Protein AF-A0A968URM5-F1 (afdb_monomer_lite)

Structure (mmCIF, N/CA/C/O backbone):
data_AF-A0A968URM5-F1
#
_entry.id   AF-A0A968URM5-F1
#
loop_
_atom_site.group_PDB
_atom_site.id
_atom_site.type_symbol
_atom_site.label_atom_id
_atom_site.label_alt_id
_atom_site.label_comp_id
_atom_site.label_asym_id
_atom_site.label_entity_id
_atom_site.label_seq_id
_atom_site.pdbx_PDB_ins_code
_atom_site.Cartn_x
_atom_site.Cartn_y
_atom_site.Cartn_z
_atom_site.occupancy
_atom_site.B_iso_or_equiv
_atom_site.auth_seq_id
_atom_site.auth_comp_id
_atom_site.auth_asym_id
_atom_site.auth_ato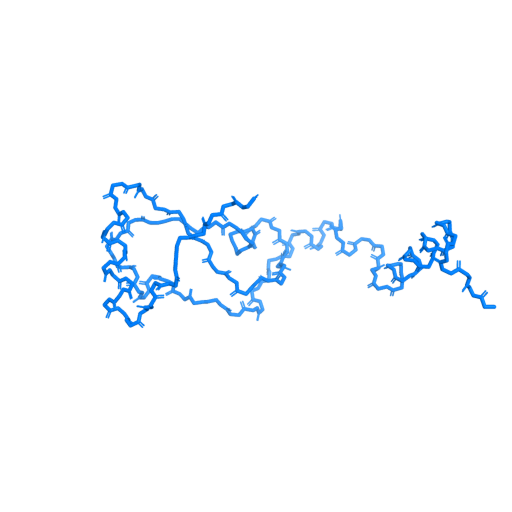m_id
_atom_site.pdbx_PDB_model_num
ATOM 1 N N . MET A 1 1 ? 7.973 1.494 -45.411 1.00 70.44 1 MET A N 1
ATOM 2 C CA . MET A 1 1 ? 7.056 1.596 -44.250 1.00 70.44 1 MET A CA 1
ATOM 3 C C . MET A 1 1 ? 7.052 0.265 -43.512 1.00 70.44 1 MET A C 1
ATOM 5 O O . MET A 1 1 ? 7.054 -0.761 -44.178 1.00 70.44 1 MET A O 1
ATOM 9 N N . LEU A 1 2 ? 7.079 0.268 -42.175 1.00 75.56 2 LEU A N 1
ATOM 10 C CA . LEU A 1 2 ? 6.896 -0.951 -41.372 1.00 75.56 2 LEU A CA 1
ATOM 11 C C . LEU A 1 2 ? 5.457 -1.469 -41.543 1.00 75.56 2 LEU A C 1
ATOM 13 O O . LEU A 1 2 ? 4.508 -0.708 -41.370 1.00 75.56 2 LEU A O 1
ATOM 17 N N . ASN A 1 3 ? 5.291 -2.749 -41.875 1.00 85.88 3 ASN A N 1
ATOM 18 C CA . ASN A 1 3 ? 4.003 -3.432 -41.953 1.00 85.88 3 ASN A CA 1
ATOM 19 C C . ASN A 1 3 ? 3.661 -4.056 -40.592 1.00 85.88 3 ASN A C 1
ATOM 21 O O . ASN A 1 3 ? 4.051 -5.177 -40.266 1.00 85.88 3 ASN A O 1
ATOM 25 N N . LEU A 1 4 ? 2.869 -3.335 -39.801 1.00 85.44 4 LEU A N 1
ATOM 26 C CA . LEU A 1 4 ? 2.485 -3.755 -38.452 1.00 85.44 4 LEU A CA 1
ATOM 27 C C . LEU A 1 4 ? 1.542 -4.974 -38.409 1.00 85.44 4 LEU A C 1
ATOM 29 O O . LEU A 1 4 ? 1.213 -5.433 -37.320 1.00 85.44 4 LEU A O 1
ATOM 33 N N . LYS A 1 5 ? 1.112 -5.538 -39.548 1.00 90.81 5 LYS A N 1
ATOM 34 C CA . LYS A 1 5 ? 0.368 -6.812 -39.561 1.00 90.81 5 LYS A CA 1
ATOM 35 C C . LYS A 1 5 ? 1.277 -8.017 -39.297 1.00 90.81 5 LYS A C 1
ATOM 37 O O . LYS A 1 5 ? 0.809 -9.027 -38.776 1.00 90.81 5 LYS A O 1
ATOM 42 N N . LEU A 1 6 ? 2.571 -7.898 -39.595 1.00 92.19 6 LEU A N 1
ATOM 43 C CA . LEU A 1 6 ? 3.556 -8.958 -39.392 1.00 92.19 6 LEU A CA 1
ATOM 44 C C . LEU A 1 6 ? 4.036 -8.988 -37.920 1.00 92.19 6 LEU A C 1
ATOM 46 O O . LEU A 1 6 ? 4.504 -7.962 -37.408 1.00 92.19 6 LEU A O 1
ATOM 50 N N . PRO A 1 7 ? 3.902 -10.116 -37.190 1.00 92.69 7 PRO A N 1
ATOM 51 C CA . PRO A 1 7 ? 4.306 -10.228 -35.782 1.00 92.69 7 PRO A CA 1
ATOM 52 C C . PRO A 1 7 ? 5.769 -9.849 -35.506 1.00 92.69 7 PRO A C 1
ATOM 54 O O . PRO A 1 7 ? 6.058 -9.153 -34.532 1.00 92.69 7 PRO A O 1
ATOM 57 N N . GLU A 1 8 ? 6.693 -10.248 -36.373 1.00 93.56 8 GLU A N 1
ATOM 58 C CA . GLU A 1 8 ? 8.128 -9.999 -36.249 1.00 93.56 8 GLU A CA 1
ATOM 59 C C . GLU A 1 8 ? 8.478 -8.511 -36.377 1.00 93.56 8 GLU A C 1
ATOM 61 O O . GLU A 1 8 ? 9.332 -8.006 -35.643 1.00 93.56 8 GLU A O 1
ATOM 66 N N . GLN A 1 9 ? 7.761 -7.783 -37.237 1.00 93.88 9 GLN A N 1
ATOM 67 C CA . GLN A 1 9 ? 7.948 -6.344 -37.418 1.00 93.88 9 GLN A CA 1
ATOM 68 C C . GLN A 1 9 ? 7.413 -5.554 -36.219 1.00 93.88 9 GLN A C 1
ATOM 70 O O . GLN A 1 9 ? 8.078 -4.627 -35.752 1.00 93.88 9 GLN A O 1
ATOM 75 N N . ARG A 1 10 ? 6.270 -5.970 -35.651 1.00 94.19 10 ARG A N 1
ATOM 76 C CA . ARG A 1 10 ? 5.751 -5.421 -34.385 1.00 94.19 10 ARG A CA 1
ATOM 77 C C . ARG A 1 10 ? 6.710 -5.668 -33.227 1.00 94.19 10 ARG A C 1
ATOM 79 O O . ARG A 1 10 ? 7.054 -4.732 -32.512 1.00 94.19 10 ARG A O 1
ATOM 86 N N . ARG A 1 11 ? 7.184 -6.909 -33.067 1.00 93.25 11 ARG A N 1
ATOM 87 C CA . ARG A 1 11 ? 8.138 -7.275 -32.011 1.00 93.25 11 ARG A CA 1
ATOM 88 C C . ARG A 1 11 ? 9.407 -6.430 -32.098 1.00 93.25 11 ARG A C 1
ATOM 90 O O . ARG A 1 11 ? 9.835 -5.889 -31.083 1.00 93.25 11 ARG A O 1
ATOM 97 N N . LYS A 1 12 ? 9.996 -6.301 -33.293 1.00 94.44 12 LYS A N 1
ATOM 98 C CA . LYS A 1 12 ? 11.202 -5.488 -33.501 1.00 94.44 12 LYS A CA 1
ATOM 99 C C . LYS A 1 12 ? 10.968 -4.028 -33.106 1.00 94.44 12 LYS A C 1
ATOM 101 O O . LYS A 1 12 ? 11.755 -3.488 -32.337 1.00 94.44 12 LYS A O 1
ATOM 106 N N . LEU A 1 13 ? 9.865 -3.429 -33.557 1.00 94.38 13 LEU A N 1
ATOM 107 C CA . LEU A 1 13 ? 9.510 -2.051 -33.214 1.00 94.38 13 LEU A CA 1
ATOM 108 C C . LEU A 1 13 ? 9.334 -1.857 -31.699 1.00 94.38 13 LEU A C 1
ATOM 110 O O . LEU A 1 13 ? 9.877 -0.907 -31.141 1.00 94.38 13 LEU A O 1
ATOM 114 N N . TYR A 1 14 ? 8.615 -2.751 -31.016 1.00 93.06 14 TYR A N 1
ATOM 115 C CA . TYR A 1 14 ? 8.412 -2.645 -29.568 1.00 93.06 14 TYR A CA 1
ATOM 116 C C . TYR A 1 14 ? 9.711 -2.800 -28.779 1.00 93.06 14 TYR A C 1
ATOM 118 O O . TYR A 1 14 ? 9.934 -2.050 -27.831 1.00 93.06 14 TYR A O 1
ATOM 126 N N . ILE A 1 15 ? 10.592 -3.714 -29.193 1.00 89.75 15 ILE A N 1
ATOM 127 C CA . ILE A 1 15 ? 11.919 -3.857 -28.584 1.00 89.75 15 ILE A CA 1
ATOM 128 C C . ILE A 1 15 ? 12.748 -2.592 -28.808 1.00 89.75 15 ILE A C 1
ATOM 130 O O . ILE A 1 15 ? 13.352 -2.097 -27.863 1.00 89.75 15 ILE A O 1
ATOM 134 N N . GLU A 1 16 ? 12.751 -2.022 -30.014 1.00 92.44 16 GLU A N 1
ATOM 135 C CA . GLU A 1 16 ? 13.462 -0.767 -30.282 1.00 92.44 16 GLU A CA 1
ATOM 136 C C . GLU A 1 16 ? 12.924 0.397 -29.439 1.00 92.44 16 GLU A C 1
ATOM 138 O O . GLU A 1 16 ? 13.709 1.174 -28.896 1.00 92.44 16 GLU A O 1
ATOM 143 N N . ILE A 1 17 ? 11.602 0.506 -29.272 1.00 90.81 17 ILE A N 1
ATOM 144 C CA . ILE A 1 17 ? 10.984 1.505 -28.387 1.00 90.81 17 ILE A CA 1
ATOM 145 C C . ILE A 1 17 ? 11.435 1.289 -26.938 1.00 90.81 17 ILE A C 1
ATOM 147 O O . ILE A 1 17 ? 11.820 2.251 -26.273 1.00 90.81 17 ILE A O 1
ATOM 151 N N . ALA A 1 18 ? 11.414 0.045 -26.455 1.00 85.75 18 ALA A N 1
ATOM 152 C CA . ALA A 1 18 ? 11.831 -0.289 -25.099 1.00 85.75 18 ALA A CA 1
ATOM 153 C C . ALA A 1 18 ? 13.315 0.030 -24.870 1.00 85.75 18 ALA A C 1
ATOM 155 O O . ALA A 1 18 ? 13.645 0.697 -23.898 1.00 85.75 18 ALA A O 1
ATOM 156 N N . LEU A 1 19 ? 14.202 -0.354 -25.793 1.00 85.00 19 LEU A N 1
ATOM 157 C CA . LEU A 1 19 ? 15.644 -0.096 -25.698 1.00 85.00 19 LEU A CA 1
ATOM 158 C C . LEU A 1 19 ? 15.995 1.398 -25.761 1.00 85.00 19 LEU A C 1
ATOM 160 O O . LEU A 1 19 ? 16.957 1.824 -25.131 1.00 85.00 19 LEU A O 1
ATOM 164 N N . ARG A 1 20 ? 15.217 2.215 -26.485 1.00 85.75 20 ARG A N 1
ATOM 165 C CA . ARG A 1 20 ? 15.392 3.680 -26.487 1.00 85.75 20 ARG A CA 1
ATOM 166 C C . ARG A 1 20 ? 14.967 4.327 -25.169 1.00 85.75 20 ARG A C 1
ATOM 168 O O . ARG A 1 20 ? 15.485 5.384 -24.822 1.00 85.75 20 ARG A O 1
ATOM 175 N N . ARG A 1 21 ? 14.001 3.730 -24.465 1.00 82.12 21 ARG A N 1
ATOM 176 C CA . ARG A 1 21 ? 13.425 4.274 -23.225 1.00 82.12 21 ARG A CA 1
ATOM 177 C C . ARG A 1 21 ? 14.108 3.745 -21.964 1.00 82.12 21 ARG A C 1
ATOM 179 O O . ARG A 1 21 ? 14.228 4.479 -20.990 1.00 82.12 21 ARG A O 1
ATOM 186 N N . CYS A 1 22 ? 14.571 2.501 -21.983 1.00 79.38 22 CYS A N 1
ATOM 187 C CA . CYS A 1 22 ? 15.197 1.830 -20.851 1.00 79.38 22 CYS A CA 1
ATOM 188 C C . CYS A 1 22 ? 16.704 1.723 -21.086 1.00 79.38 22 CYS A C 1
ATOM 190 O O . CYS A 1 22 ? 17.143 1.027 -22.002 1.00 79.38 22 CYS A O 1
ATOM 192 N N . ARG A 1 23 ? 17.517 2.365 -20.239 1.00 73.69 23 ARG A N 1
ATOM 193 C CA . ARG A 1 23 ? 18.967 2.134 -20.264 1.00 73.69 23 ARG A CA 1
ATOM 194 C C . ARG A 1 23 ? 19.260 0.730 -19.706 1.00 73.69 23 ARG A C 1
ATOM 196 O O . ARG A 1 23 ? 18.529 0.251 -18.832 1.00 73.69 23 ARG A O 1
ATOM 203 N N . PRO A 1 24 ? 20.321 0.046 -20.166 1.00 71.12 24 PRO A N 1
ATOM 204 C CA . PRO A 1 24 ? 20.777 -1.180 -19.520 1.00 71.12 24 PRO A CA 1
ATOM 205 C C . PRO A 1 24 ? 20.945 -0.966 -18.008 1.00 71.12 24 PRO A C 1
ATOM 207 O O . PRO A 1 24 ? 21.529 0.025 -17.578 1.00 71.12 24 PRO A O 1
ATOM 210 N N . GLY A 1 25 ? 20.384 -1.866 -17.198 1.00 70.50 25 GLY A N 1
ATOM 211 C CA . GLY A 1 25 ? 20.438 -1.769 -15.736 1.00 70.50 25 GLY A CA 1
ATOM 212 C C . GLY A 1 25 ? 19.374 -0.879 -15.081 1.00 70.50 25 GLY A C 1
ATOM 213 O O . GLY A 1 25 ? 19.259 -0.925 -13.859 1.00 70.50 25 GLY A O 1
ATOM 214 N N . SER A 1 26 ? 18.535 -0.151 -15.834 1.00 68.94 26 SER A N 1
ATOM 215 C CA . SER A 1 26 ? 17.472 0.714 -15.276 1.00 68.94 26 SER A CA 1
ATOM 216 C C . SER A 1 26 ? 16.432 -0.003 -14.404 1.00 68.94 26 SER A C 1
ATOM 218 O O . SER A 1 26 ? 15.663 0.670 -13.731 1.00 68.94 26 SER A O 1
ATOM 220 N N . GLY A 1 27 ? 16.391 -1.338 -14.415 1.00 69.56 27 GLY A N 1
ATOM 221 C CA . GLY A 1 27 ? 15.527 -2.140 -13.539 1.00 69.56 27 GLY A CA 1
ATOM 222 C C . GLY A 1 27 ? 16.254 -3.230 -12.749 1.00 69.56 27 GLY A C 1
ATOM 223 O O . GLY A 1 27 ? 15.616 -3.952 -11.992 1.00 69.56 27 GLY A O 1
ATOM 224 N N . SER A 1 28 ? 17.567 -3.382 -12.935 1.00 73.31 28 SER A N 1
ATOM 225 C CA . SER A 1 28 ? 18.332 -4.521 -12.407 1.00 73.31 28 SER A CA 1
ATOM 226 C C . SER A 1 28 ? 19.673 -4.143 -11.785 1.00 73.31 28 SER A C 1
ATOM 228 O O . SER A 1 28 ? 20.324 -5.006 -11.194 1.00 73.31 28 SER A O 1
ATOM 230 N N . SER A 1 29 ? 20.108 -2.881 -11.881 1.00 82.81 29 SER A N 1
ATOM 231 C CA . SER A 1 29 ? 21.324 -2.459 -11.193 1.00 82.81 29 SER A CA 1
ATOM 232 C C . SER A 1 29 ? 21.103 -2.487 -9.681 1.00 82.81 29 SER A C 1
ATOM 234 O O . SER A 1 29 ? 20.045 -2.109 -9.177 1.00 82.81 29 SER A O 1
ATOM 236 N N . GLN A 1 30 ? 22.113 -2.938 -8.938 1.00 80.94 30 GLN A N 1
ATOM 237 C CA . GLN A 1 30 ? 22.050 -2.977 -7.475 1.00 80.94 30 GLN A CA 1
ATOM 238 C C . GLN A 1 30 ? 21.871 -1.577 -6.880 1.00 80.94 30 GLN A C 1
ATOM 240 O O . GLN A 1 30 ? 21.145 -1.418 -5.906 1.00 80.94 30 GLN A O 1
ATOM 245 N N . GLU A 1 31 ? 22.494 -0.564 -7.485 1.00 83.38 31 GLU A N 1
ATOM 246 C CA . GLU A 1 31 ? 22.317 0.838 -7.103 1.00 83.38 31 GLU A CA 1
ATOM 247 C C . GLU A 1 31 ? 20.856 1.275 -7.247 1.00 83.38 31 GLU A C 1
ATOM 249 O O . GLU A 1 31 ? 20.284 1.827 -6.307 1.00 83.38 31 GLU A O 1
ATOM 254 N N . PHE A 1 32 ? 20.228 0.956 -8.385 1.00 78.00 32 PHE A N 1
ATOM 255 C CA . PHE A 1 32 ? 18.812 1.217 -8.594 1.00 78.00 32 PHE A CA 1
ATOM 256 C C . PHE A 1 32 ? 17.985 0.466 -7.555 1.00 78.00 32 PHE A C 1
ATOM 258 O O . PHE A 1 32 ? 17.279 1.113 -6.799 1.00 78.00 32 PHE A O 1
ATOM 265 N N . LEU A 1 33 ? 18.131 -0.858 -7.429 1.00 76.56 33 LEU A N 1
ATOM 266 C CA . LEU A 1 33 ? 17.338 -1.691 -6.513 1.00 76.56 33 LEU A CA 1
ATOM 267 C C . LEU A 1 33 ? 17.467 -1.297 -5.033 1.00 76.56 33 LEU A C 1
ATOM 269 O O . LEU A 1 33 ? 16.536 -1.508 -4.253 1.00 76.56 33 LEU A O 1
ATOM 273 N N . LYS A 1 34 ? 18.604 -0.722 -4.633 1.00 80.44 34 LYS A N 1
ATOM 274 C CA . LYS A 1 34 ? 18.844 -0.222 -3.271 1.00 80.44 34 LYS A CA 1
ATOM 275 C C . LYS A 1 34 ? 18.324 1.195 -3.050 1.00 80.44 34 LYS A C 1
ATOM 277 O O . LYS A 1 34 ? 18.189 1.608 -1.900 1.00 80.44 34 LYS A O 1
ATOM 282 N N . LYS A 1 35 ? 17.986 1.934 -4.107 1.00 82.62 35 LYS A N 1
ATOM 283 C CA . LYS A 1 35 ? 17.395 3.264 -3.985 1.00 82.62 35 LYS A CA 1
ATOM 284 C C . LYS A 1 35 ? 16.018 3.150 -3.330 1.00 82.62 35 LYS A C 1
ATOM 286 O O . LYS A 1 35 ? 15.155 2.402 -3.786 1.00 82.62 35 LYS A O 1
ATOM 291 N N . ARG A 1 36 ? 15.817 3.887 -2.241 1.00 80.88 36 ARG A N 1
ATOM 292 C CA . ARG A 1 36 ? 14.511 4.082 -1.605 1.00 80.88 36 ARG A CA 1
ATOM 293 C C . ARG A 1 36 ? 14.079 5.502 -1.922 1.00 80.88 36 ARG A C 1
ATOM 295 O O . ARG A 1 36 ? 14.703 6.446 -1.448 1.00 80.88 36 ARG A O 1
ATOM 302 N N . THR A 1 37 ? 13.089 5.655 -2.795 1.00 82.25 37 THR A N 1
ATOM 303 C CA . THR A 1 37 ? 12.513 6.965 -3.118 1.00 82.25 37 THR A CA 1
ATOM 304 C C . THR A 1 37 ? 11.080 7.043 -2.629 1.00 82.25 37 THR A C 1
ATOM 306 O O . THR A 1 37 ? 10.382 6.032 -2.555 1.00 82.25 37 THR A O 1
ATOM 309 N N . TRP A 1 38 ? 10.680 8.260 -2.275 1.00 83.69 38 TRP A N 1
ATOM 310 C CA . TRP A 1 38 ? 9.322 8.600 -1.872 1.00 83.69 38 TRP A CA 1
ATOM 311 C C . TRP A 1 38 ? 8.930 9.922 -2.528 1.00 83.69 38 TRP A C 1
ATOM 313 O O . TRP A 1 38 ? 8.673 10.927 -1.872 1.00 83.69 38 TRP A O 1
ATOM 323 N N . ASN A 1 39 ? 9.008 9.942 -3.854 1.00 86.12 39 ASN A N 1
ATOM 324 C CA . ASN A 1 39 ? 8.822 11.154 -4.640 1.00 86.12 39 ASN A CA 1
ATOM 325 C C . ASN A 1 39 ? 7.337 11.466 -4.836 1.00 86.12 39 ASN A C 1
ATOM 327 O O . ASN A 1 39 ? 6.967 12.636 -4.914 1.00 86.12 39 ASN A O 1
ATOM 331 N N . HIS A 1 40 ? 6.490 10.436 -4.904 1.00 86.00 40 HIS A N 1
ATOM 332 C CA . HIS A 1 40 ? 5.048 10.593 -5.003 1.00 86.00 40 HIS A CA 1
ATOM 333 C C . HIS A 1 40 ? 4.422 10.525 -3.606 1.00 86.00 40 HIS A C 1
ATOM 335 O O . HIS A 1 40 ? 4.553 9.489 -2.935 1.00 86.00 40 HIS A O 1
ATOM 341 N N . PRO A 1 41 ? 3.759 11.606 -3.151 1.00 86.38 41 PRO A N 1
ATOM 342 C CA . PRO A 1 41 ? 3.107 11.629 -1.852 1.00 86.38 41 PRO A CA 1
ATOM 343 C C . PRO A 1 41 ? 1.972 10.607 -1.810 1.00 86.38 41 PRO A C 1
ATOM 345 O O . PRO A 1 41 ? 1.320 10.332 -2.813 1.00 86.38 41 PRO A O 1
ATOM 348 N N . VAL A 1 42 ? 1.737 10.059 -0.624 1.00 87.75 42 VAL A N 1
ATOM 349 C CA . VAL A 1 42 ? 0.668 9.096 -0.356 1.00 87.75 42 VAL A CA 1
ATOM 350 C C . VAL A 1 42 ? -0.067 9.570 0.885 1.00 87.75 42 VAL A C 1
ATOM 352 O O . VAL A 1 42 ? 0.559 10.086 1.815 1.00 87.75 42 VAL A O 1
ATOM 355 N N . THR A 1 43 ? -1.385 9.395 0.915 1.00 88.19 43 THR A N 1
ATOM 356 C CA . THR A 1 43 ? -2.205 9.731 2.079 1.00 88.19 43 THR A CA 1
ATOM 357 C C . THR A 1 43 ? -1.706 8.990 3.316 1.00 88.19 43 THR A C 1
ATOM 359 O O . THR A 1 43 ? -1.572 7.765 3.315 1.00 88.19 43 THR A O 1
ATOM 362 N N . ASN A 1 44 ? -1.461 9.725 4.403 1.00 89.75 44 ASN A N 1
ATOM 363 C CA . ASN A 1 44 ? -1.158 9.114 5.690 1.00 89.75 44 ASN A CA 1
ATOM 364 C C . ASN A 1 44 ? -2.443 8.530 6.290 1.00 89.75 44 ASN A C 1
ATOM 366 O O . ASN A 1 44 ? -3.126 9.182 7.070 1.00 89.75 44 ASN A O 1
ATOM 370 N N . ILE A 1 45 ? -2.770 7.288 5.938 1.00 92.19 45 ILE A N 1
ATOM 371 C CA . ILE A 1 45 ? -4.026 6.643 6.342 1.00 92.19 45 ILE A CA 1
ATOM 372 C C . ILE A 1 45 ? -4.181 6.517 7.870 1.00 92.19 45 ILE A C 1
ATOM 374 O O . ILE A 1 45 ? -5.301 6.419 8.356 1.00 92.19 45 ILE A O 1
ATOM 378 N N . LYS A 1 46 ? -3.091 6.623 8.650 1.00 92.69 46 LYS A N 1
ATOM 379 C CA . LYS A 1 46 ? -3.149 6.690 10.123 1.00 92.69 46 LYS A CA 1
ATOM 380 C C . LYS A 1 46 ? -3.825 7.952 10.654 1.00 92.69 46 LYS A C 1
ATOM 382 O O . LYS A 1 46 ? -4.136 8.002 11.835 1.00 92.69 46 LYS A O 1
ATOM 387 N N . THR A 1 47 ? -4.021 8.992 9.843 1.00 93.19 47 THR A N 1
ATOM 388 C CA . THR A 1 47 ? -4.830 10.154 10.250 1.00 93.19 47 THR A CA 1
ATOM 389 C C . THR A 1 47 ? -6.326 9.877 10.112 1.00 93.19 47 THR A C 1
ATOM 391 O O . THR A 1 47 ? -7.125 10.606 10.687 1.00 93.19 47 THR A O 1
ATOM 394 N N . ILE A 1 48 ? -6.698 8.824 9.381 1.00 94.38 48 ILE A N 1
ATOM 395 C CA . ILE A 1 48 ? -8.080 8.425 9.105 1.00 94.38 48 ILE A CA 1
ATOM 396 C C . ILE A 1 48 ? -8.464 7.207 9.956 1.00 94.38 48 ILE A C 1
ATOM 398 O O . ILE A 1 48 ? -9.449 7.255 10.684 1.00 94.38 48 ILE A O 1
ATOM 402 N N . ILE A 1 49 ? -7.659 6.144 9.909 1.00 96.00 49 ILE A N 1
ATOM 403 C CA . ILE A 1 49 ? -7.862 4.903 10.662 1.00 96.00 49 ILE A CA 1
ATOM 404 C C . ILE A 1 49 ? -7.063 4.999 11.964 1.00 96.00 49 ILE A C 1
ATOM 406 O O . ILE A 1 49 ? -5.832 4.928 11.951 1.00 96.00 49 ILE A O 1
ATOM 410 N N . GLN A 1 50 ? -7.761 5.186 13.082 1.00 92.75 50 GLN A N 1
ATOM 411 C CA . GLN A 1 50 ? -7.174 5.391 14.408 1.00 92.75 50 GLN A CA 1
ATOM 412 C C . GLN A 1 50 ? -7.187 4.119 15.260 1.00 92.75 50 GLN A C 1
ATOM 414 O O . GLN A 1 50 ? -6.304 3.929 16.095 1.00 92.75 50 GLN A O 1
ATOM 419 N N . LYS A 1 51 ? -8.208 3.271 15.092 1.00 94.19 51 LYS A N 1
ATOM 420 C CA . LYS A 1 51 ? -8.477 2.131 15.978 1.00 94.19 51 LYS A CA 1
ATOM 421 C C . LYS A 1 51 ? -8.258 0.794 15.291 1.00 94.19 51 LYS A C 1
ATOM 423 O O . LYS A 1 51 ? -7.663 -0.097 15.893 1.00 94.19 51 LYS A O 1
ATOM 428 N N . THR A 1 52 ? -8.737 0.641 14.059 1.00 97.31 52 THR A N 1
ATOM 429 C CA . THR A 1 52 ? -8.629 -0.629 13.340 1.00 97.31 52 THR A CA 1
ATOM 430 C C . THR A 1 52 ? -7.179 -0.917 12.968 1.00 97.31 52 THR A C 1
ATOM 432 O O . THR A 1 52 ? -6.498 -0.091 12.359 1.00 97.31 52 THR A O 1
ATOM 435 N N . LEU A 1 53 ? -6.698 -2.108 13.326 1.00 96.69 53 LEU A N 1
ATOM 436 C CA . LEU A 1 53 ? -5.375 -2.562 12.919 1.00 96.69 53 LEU A CA 1
ATOM 437 C C . LEU A 1 53 ? -5.368 -2.864 11.422 1.00 96.69 53 LEU A C 1
ATOM 439 O O . LEU A 1 53 ? -6.240 -3.563 10.907 1.00 96.69 53 LEU A O 1
ATOM 443 N N . PHE A 1 54 ? -4.346 -2.366 10.736 1.00 96.94 54 PHE A N 1
ATOM 444 C CA . PHE A 1 54 ? -4.158 -2.589 9.311 1.00 96.94 54 PHE A CA 1
ATOM 445 C C . PHE A 1 54 ? -2.677 -2.742 8.973 1.00 96.94 54 PHE A C 1
ATOM 447 O O . PHE A 1 54 ? -1.791 -2.309 9.717 1.00 96.94 54 PHE A O 1
ATOM 454 N N . VAL A 1 55 ? -2.411 -3.311 7.802 1.00 96.19 55 VAL A N 1
ATOM 455 C CA . VAL A 1 55 ? -1.089 -3.296 7.168 1.00 96.19 55 VAL A CA 1
ATOM 456 C C . VAL A 1 55 ? -1.204 -2.728 5.762 1.00 96.19 55 VAL A C 1
ATOM 458 O O . VAL A 1 55 ? -2.187 -2.982 5.074 1.00 96.19 55 VAL A O 1
ATOM 461 N N . VAL A 1 56 ? -0.206 -1.955 5.332 1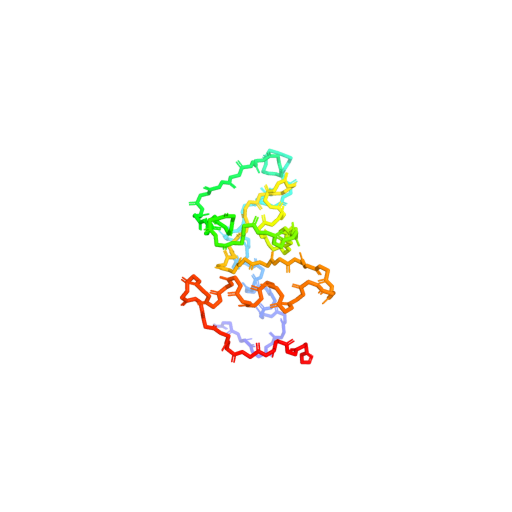.00 94.25 56 VAL A N 1
ATOM 462 C CA . VAL A 1 56 ? -0.123 -1.467 3.947 1.00 94.25 56 VAL A CA 1
ATOM 463 C C . VAL A 1 56 ? 0.419 -2.584 3.064 1.00 94.25 56 VAL A C 1
ATOM 465 O O . VAL A 1 56 ? 1.417 -3.216 3.414 1.00 94.25 56 VAL A O 1
ATOM 468 N N . VAL A 1 57 ? -0.217 -2.808 1.916 1.00 93.81 57 VAL A N 1
ATOM 469 C CA . VAL A 1 57 ? 0.177 -3.817 0.924 1.00 93.81 57 VAL A CA 1
ATOM 470 C C . VAL A 1 57 ? 0.280 -3.195 -0.476 1.00 93.81 57 VAL A C 1
ATOM 472 O O . VAL A 1 57 ? 0.324 -1.972 -0.621 1.00 93.81 57 VAL A O 1
ATOM 475 N N . GLY A 1 58 ? 0.419 -4.028 -1.510 1.00 91.19 58 GLY A N 1
ATOM 476 C CA . GLY A 1 58 ? 0.426 -3.571 -2.900 1.00 91.19 58 GLY A CA 1
ATOM 477 C C . GLY A 1 58 ? 1.662 -2.755 -3.287 1.00 91.19 58 GLY A C 1
ATOM 478 O O . GLY A 1 58 ? 2.749 -2.896 -2.714 1.00 91.19 58 GLY A O 1
ATOM 479 N N . GLY A 1 59 ? 1.505 -1.902 -4.303 1.00 89.19 59 GLY A N 1
ATOM 480 C CA . GLY A 1 59 ? 2.600 -1.133 -4.898 1.00 89.19 59 GLY A CA 1
ATOM 481 C C . GLY A 1 59 ? 3.308 -0.214 -3.899 1.00 89.19 59 GLY A C 1
ATOM 482 O O . GLY A 1 59 ? 4.539 -0.142 -3.895 1.00 89.19 59 GLY A O 1
ATOM 483 N N . ILE A 1 60 ? 2.565 0.429 -2.994 1.00 91.31 60 ILE A N 1
ATOM 484 C CA . ILE A 1 60 ? 3.137 1.326 -1.981 1.00 91.31 60 ILE A CA 1
ATOM 485 C C . ILE A 1 60 ? 4.030 0.574 -0.993 1.00 91.31 60 ILE A C 1
ATOM 487 O O . ILE A 1 60 ? 5.158 1.007 -0.751 1.00 91.31 60 ILE A O 1
ATOM 491 N N . ALA A 1 61 ? 3.582 -0.569 -0.463 1.00 91.75 61 ALA A N 1
ATOM 492 C CA . ALA A 1 61 ? 4.369 -1.350 0.495 1.00 91.75 61 ALA A CA 1
ATOM 493 C C . ALA A 1 61 ? 5.732 -1.769 -0.076 1.00 91.75 61 ALA A C 1
ATOM 495 O O . ALA A 1 61 ? 6.745 -1.805 0.626 1.00 91.75 61 ALA A O 1
ATOM 496 N N . THR A 1 62 ? 5.784 -2.032 -1.383 1.00 89.56 62 THR A N 1
ATOM 497 C CA . THR A 1 62 ? 7.012 -2.480 -2.041 1.00 89.56 62 THR A CA 1
ATOM 498 C C . THR A 1 62 ? 8.110 -1.420 -2.097 1.00 89.56 62 THR A C 1
ATOM 500 O O . THR A 1 62 ? 9.277 -1.791 -2.226 1.00 89.56 62 THR A O 1
ATOM 503 N N . ARG A 1 63 ? 7.790 -0.127 -1.917 1.00 88.88 63 ARG A N 1
ATOM 504 C CA . ARG A 1 63 ? 8.776 0.972 -1.878 1.00 88.88 63 ARG A CA 1
ATOM 505 C C . ARG A 1 63 ? 9.819 0.799 -0.763 1.00 88.88 63 ARG A C 1
ATOM 507 O O . ARG A 1 63 ? 10.910 1.358 -0.839 1.00 88.88 63 ARG A O 1
ATOM 514 N N . LEU A 1 64 ? 9.514 -0.007 0.261 1.00 87.12 64 LEU A N 1
ATOM 515 C CA . LEU A 1 64 ? 10.454 -0.380 1.327 1.00 87.12 64 LEU A CA 1
ATOM 516 C C . LEU A 1 64 ? 11.525 -1.385 0.874 1.00 87.12 64 LEU A C 1
ATOM 518 O O . LEU A 1 64 ? 12.596 -1.470 1.480 1.00 87.12 64 LEU A O 1
ATOM 522 N N . TYR A 1 65 ? 11.267 -2.132 -0.198 1.00 84.94 65 TYR A N 1
ATOM 523 C CA . TYR A 1 65 ? 12.097 -3.255 -0.641 1.00 84.94 65 TYR A CA 1
ATOM 524 C C . TYR A 1 65 ? 12.662 -3.065 -2.050 1.00 84.94 65 TYR A C 1
ATOM 526 O O . TYR A 1 65 ? 13.713 -3.622 -2.365 1.00 84.94 65 TYR A O 1
ATOM 534 N N . MET A 1 66 ? 12.013 -2.243 -2.872 1.00 83.88 66 MET A N 1
ATOM 535 C CA . MET A 1 66 ? 12.423 -1.930 -4.234 1.00 83.88 66 MET A CA 1
ATOM 536 C C . MET A 1 66 ? 12.161 -0.456 -4.577 1.00 83.88 66 MET A C 1
ATOM 538 O O . MET A 1 66 ? 11.464 0.234 -3.833 1.00 83.88 66 MET A O 1
ATOM 542 N N . PRO A 1 67 ? 12.706 0.041 -5.699 1.00 86.06 67 PRO A N 1
ATOM 543 C CA . PRO A 1 67 ? 12.463 1.400 -6.155 1.00 86.06 67 PRO A CA 1
ATOM 544 C C . PRO A 1 67 ? 10.991 1.675 -6.396 1.00 86.06 67 PRO A C 1
ATOM 546 O O . PRO A 1 67 ? 10.225 0.794 -6.794 1.00 86.06 67 PRO A O 1
ATOM 549 N N . GLU A 1 68 ? 10.629 2.930 -6.178 1.00 87.75 68 GLU A N 1
ATOM 550 C CA . GLU A 1 68 ? 9.276 3.417 -6.351 1.00 87.75 68 GLU A CA 1
ATOM 551 C C . GLU A 1 68 ? 8.748 3.141 -7.757 1.00 87.75 68 GLU A C 1
ATOM 553 O O . GLU A 1 68 ? 9.370 3.482 -8.766 1.00 87.75 68 GLU A O 1
ATOM 558 N N . ARG A 1 69 ? 7.570 2.517 -7.801 1.00 83.00 69 ARG A N 1
ATOM 559 C CA . ARG A 1 69 ? 6.756 2.383 -9.004 1.00 83.00 69 ARG A CA 1
ATOM 560 C C . ARG A 1 69 ? 5.633 3.411 -8.953 1.00 83.00 69 ARG A C 1
ATOM 562 O O . ARG A 1 69 ? 5.163 3.764 -7.870 1.00 83.00 69 ARG A O 1
ATOM 569 N N . MET A 1 70 ? 5.208 3.863 -10.127 1.00 83.44 70 MET A N 1
ATOM 570 C CA . MET A 1 70 ? 4.056 4.749 -10.264 1.00 83.44 70 MET A CA 1
ATOM 571 C C . MET A 1 70 ? 2.785 3.953 -9.942 1.00 83.44 70 MET A C 1
ATO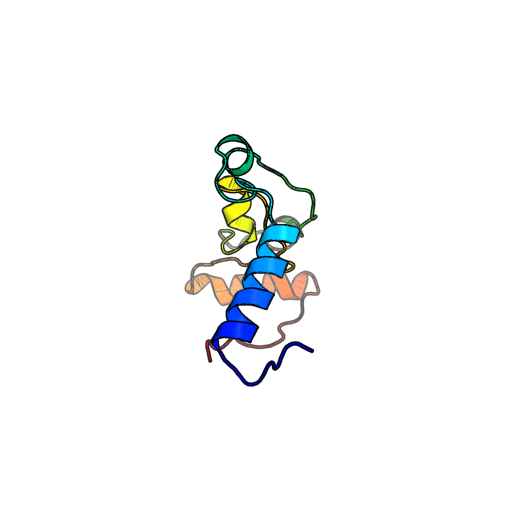M 573 O O . MET A 1 70 ? 2.454 3.010 -10.657 1.00 83.44 70 MET A O 1
ATOM 577 N N . THR A 1 71 ? 2.150 4.293 -8.825 1.00 83.00 71 THR A N 1
ATOM 578 C CA . THR A 1 71 ? 0.913 3.705 -8.295 1.00 83.00 71 THR A CA 1
ATOM 579 C C . THR A 1 71 ? 0.210 4.844 -7.567 1.00 83.00 71 THR A C 1
ATOM 581 O O . THR A 1 71 ? 0.864 5.567 -6.806 1.00 83.00 71 THR A O 1
ATOM 584 N N . ASP A 1 72 ? -1.067 5.047 -7.868 1.00 81.94 72 ASP A N 1
ATOM 585 C CA . ASP A 1 72 ? -1.856 6.175 -7.348 1.00 81.94 72 ASP A CA 1
ATOM 586 C C . ASP A 1 72 ? -2.795 5.740 -6.210 1.00 81.94 72 ASP A C 1
ATOM 588 O O . ASP A 1 72 ? -3.359 6.563 -5.492 1.00 81.94 72 ASP A O 1
ATOM 592 N N . ASP A 1 73 ? -2.943 4.433 -6.036 1.00 88.44 73 ASP A N 1
ATOM 593 C CA . ASP A 1 73 ? -3.746 3.751 -5.039 1.00 88.44 73 ASP A CA 1
ATOM 594 C C . ASP A 1 73 ? -2.936 3.355 -3.794 1.00 88.44 73 ASP A C 1
ATOM 596 O O . ASP A 1 73 ? -1.716 3.159 -3.817 1.00 88.44 73 ASP A O 1
ATOM 600 N N . LEU A 1 74 ? -3.648 3.253 -2.670 1.00 91.38 74 LEU A N 1
ATOM 601 C CA . LEU A 1 74 ? -3.138 2.732 -1.409 1.00 91.38 74 LEU A CA 1
ATOM 602 C C . LEU A 1 74 ? -3.977 1.523 -1.004 1.00 91.38 74 LEU A C 1
ATOM 604 O O . LEU A 1 74 ? -5.142 1.672 -0.637 1.00 91.38 74 LEU A O 1
ATOM 608 N N . ASP A 1 75 ? -3.343 0.357 -0.992 1.00 92.69 75 ASP A N 1
ATOM 609 C CA . ASP A 1 75 ? -3.969 -0.881 -0.547 1.00 92.69 75 ASP A CA 1
ATOM 610 C C . ASP A 1 75 ? -3.628 -1.173 0.913 1.00 92.69 75 ASP A C 1
ATOM 612 O O . ASP A 1 75 ? -2.471 -1.063 1.343 1.00 92.69 75 ASP A O 1
ATOM 616 N N . ILE A 1 76 ? -4.630 -1.615 1.670 1.00 95.31 76 ILE A N 1
ATOM 617 C CA . ILE A 1 76 ? -4.455 -2.102 3.036 1.00 95.31 76 ILE A CA 1
ATOM 618 C C . ILE A 1 76 ? -5.129 -3.459 3.218 1.00 95.31 76 ILE A C 1
ATOM 620 O O . ILE A 1 76 ? -6.140 -3.755 2.586 1.00 95.31 76 ILE A O 1
ATOM 624 N N . LEU A 1 77 ? -4.583 -4.268 4.122 1.00 96.19 77 LEU A N 1
ATOM 625 C CA . LEU A 1 77 ? -5.276 -5.429 4.671 1.00 96.19 77 LEU A CA 1
ATOM 626 C C . LEU A 1 77 ? -5.711 -5.136 6.098 1.00 96.19 77 LEU A C 1
ATOM 628 O O . LEU A 1 77 ? -4.974 -4.523 6.872 1.00 96.19 77 LEU A O 1
ATOM 632 N N . VAL A 1 78 ? -6.886 -5.647 6.434 1.00 96.44 78 VAL A N 1
ATOM 633 C CA . VAL A 1 78 ? -7.455 -5.655 7.780 1.00 96.44 78 VAL A CA 1
ATOM 634 C C . VAL A 1 78 ? -7.916 -7.063 8.120 1.00 96.44 78 VAL A C 1
ATOM 636 O O . VAL A 1 78 ? -8.126 -7.895 7.234 1.00 96.44 78 VAL A O 1
ATOM 639 N N . LEU A 1 79 ? -8.083 -7.337 9.409 1.00 96.81 79 LEU A N 1
ATOM 640 C CA . LEU A 1 79 ? -8.750 -8.558 9.837 1.00 96.81 79 LEU A CA 1
ATOM 641 C C . LEU A 1 79 ? -10.221 -8.501 9.421 1.00 96.81 79 LEU A C 1
ATOM 643 O O . LEU A 1 79 ? -10.873 -7.470 9.570 1.00 96.81 79 LEU A O 1
ATOM 647 N N . THR A 1 80 ? -10.764 -9.621 8.944 1.00 95.94 80 THR A N 1
ATOM 648 C CA . THR A 1 80 ? -12.158 -9.699 8.478 1.00 95.94 80 THR A CA 1
ATOM 649 C C . THR A 1 80 ? -13.153 -9.251 9.548 1.00 95.94 80 THR A C 1
ATOM 651 O O . THR A 1 80 ? -14.096 -8.531 9.246 1.00 95.94 80 THR A O 1
ATOM 654 N N . GLN A 1 81 ? -12.907 -9.617 10.807 1.00 97.25 81 GLN A N 1
ATOM 655 C CA . GLN A 1 81 ? -13.744 -9.233 11.949 1.00 97.25 81 GLN A CA 1
ATOM 656 C C . 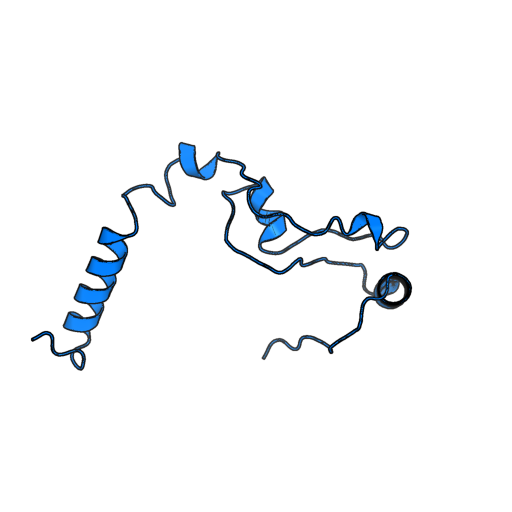GLN A 1 81 ? -13.761 -7.720 12.232 1.00 97.25 81 GLN A C 1
ATOM 658 O O . GLN A 1 81 ? -14.681 -7.235 12.882 1.00 97.25 81 GLN A O 1
ATOM 663 N N . ASP A 1 82 ? -12.763 -6.978 11.745 1.00 97.12 82 ASP A N 1
ATOM 664 C CA . ASP A 1 82 ? -12.640 -5.533 11.939 1.00 97.12 82 ASP A CA 1
ATOM 665 C C . ASP A 1 82 ? -13.097 -4.728 10.711 1.00 97.12 82 ASP A C 1
ATOM 667 O O . ASP A 1 82 ? -13.048 -3.498 10.731 1.00 97.12 82 ASP A O 1
ATOM 671 N N . ALA A 1 83 ? -13.571 -5.384 9.645 1.00 94.56 83 ALA A N 1
ATOM 672 C CA . ALA A 1 83 ? -13.974 -4.711 8.409 1.00 94.56 83 ALA A CA 1
ATOM 673 C C . ALA A 1 83 ? -15.075 -3.660 8.645 1.00 94.56 83 ALA A C 1
ATOM 675 O O . ALA A 1 83 ? -14.976 -2.534 8.156 1.00 94.56 83 ALA A O 1
ATOM 676 N N . ASP A 1 84 ? -16.078 -3.977 9.465 1.00 95.25 84 ASP A N 1
ATOM 677 C CA . ASP A 1 84 ? -17.153 -3.035 9.803 1.00 95.25 84 ASP A CA 1
ATOM 678 C C . ASP A 1 84 ? -16.654 -1.848 10.643 1.00 95.25 84 ASP A C 1
ATOM 680 O O . ASP A 1 84 ? -17.192 -0.741 10.564 1.00 95.25 84 ASP A O 1
ATOM 684 N N . ASN A 1 85 ? -15.612 -2.046 11.457 1.00 96.38 85 ASN A N 1
ATOM 685 C CA . ASN A 1 85 ? -14.971 -0.961 12.203 1.00 96.38 85 ASN A CA 1
ATOM 686 C C . ASN A 1 85 ? -14.231 -0.027 11.246 1.00 96.38 85 ASN A C 1
ATOM 688 O O . ASN A 1 85 ? -14.433 1.187 11.300 1.00 96.38 85 ASN A O 1
ATOM 692 N N . LEU A 1 86 ? -13.455 -0.604 10.326 1.00 96.56 86 LEU A N 1
ATOM 693 C CA . LEU A 1 86 ? -12.729 0.132 9.300 1.00 96.56 86 LEU A CA 1
ATOM 694 C C . LEU A 1 86 ? -13.671 1.002 8.464 1.00 96.56 86 LEU A C 1
ATOM 696 O O . LEU A 1 86 ? -13.411 2.192 8.293 1.00 96.56 86 LEU A O 1
ATOM 700 N N . TYR A 1 87 ? -14.761 0.428 7.946 1.00 95.38 87 TYR A N 1
ATOM 701 C CA . TYR A 1 87 ? -15.700 1.178 7.112 1.00 95.38 87 TYR A CA 1
ATOM 702 C C . TYR A 1 87 ? -16.311 2.361 7.865 1.00 95.38 87 TYR A C 1
ATOM 704 O O . TYR A 1 87 ? -16.394 3.450 7.302 1.00 95.38 87 TYR A O 1
ATOM 712 N N . ARG A 1 88 ? -16.642 2.194 9.152 1.00 95.38 88 ARG A N 1
ATOM 713 C CA . ARG A 1 88 ? -17.125 3.303 9.987 1.00 95.38 88 ARG A CA 1
ATOM 714 C C . ARG A 1 88 ? -16.083 4.404 10.161 1.00 95.38 88 ARG A C 1
ATOM 716 O O . ARG A 1 88 ? -16.436 5.574 10.059 1.00 95.38 88 ARG A O 1
ATOM 723 N N . GLU A 1 89 ? -14.820 4.060 10.409 1.00 96.38 89 GLU A N 1
ATOM 724 C CA . GLU A 1 89 ? -13.741 5.055 10.522 1.00 96.38 89 GLU A CA 1
ATOM 725 C C . GLU A 1 89 ? -13.537 5.821 9.205 1.00 96.38 89 GLU A C 1
ATOM 727 O O . GLU A 1 89 ? -13.428 7.050 9.200 1.00 96.38 89 GLU A O 1
ATOM 732 N N . LEU A 1 90 ? -13.562 5.112 8.073 1.00 95.44 90 LEU A N 1
ATOM 733 C CA . LEU A 1 90 ? -13.464 5.715 6.744 1.00 95.44 90 LEU A CA 1
ATOM 734 C C . LEU A 1 90 ? -14.636 6.673 6.480 1.00 95.44 90 LEU A C 1
ATOM 736 O O . LEU A 1 90 ? -14.405 7.823 6.107 1.00 95.44 90 LEU A O 1
ATOM 740 N N . GLU A 1 91 ? -15.878 6.255 6.717 1.00 95.56 91 GLU A N 1
ATOM 741 C CA . GLU A 1 91 ? -17.061 7.106 6.520 1.00 95.56 91 GLU A CA 1
ATOM 742 C C . GLU A 1 91 ? -17.049 8.341 7.432 1.00 95.56 91 GLU A C 1
ATOM 744 O O . GLU A 1 91 ? -17.326 9.448 6.972 1.00 95.56 91 GLU A O 1
ATOM 749 N N . GLN A 1 92 ? -16.645 8.190 8.698 1.00 95.88 92 GLN A N 1
ATOM 750 C CA . GLN A 1 92 ? -16.516 9.306 9.647 1.00 95.88 92 GLN A CA 1
ATOM 751 C C . GLN A 1 92 ? -15.477 10.348 9.217 1.00 95.88 92 GLN A C 1
ATOM 753 O O . GLN A 1 92 ? -15.621 11.526 9.538 1.00 95.88 92 GLN A O 1
ATOM 758 N N . SER A 1 93 ? -14.456 9.940 8.461 1.00 94.38 93 SER A N 1
ATOM 759 C CA . SER A 1 93 ? -13.470 10.853 7.868 1.00 94.38 93 SER A CA 1
ATOM 760 C C . SER A 1 93 ? -13.942 11.538 6.577 1.00 94.38 93 SER A C 1
ATOM 762 O O . SER A 1 93 ? -13.193 12.314 5.986 1.00 94.38 93 SER A O 1
ATOM 764 N N . GLY A 1 94 ? -15.169 11.256 6.124 1.00 95.12 94 GLY A N 1
ATOM 765 C CA . GLY A 1 94 ? -15.728 11.774 4.875 1.00 95.12 94 GLY A CA 1
ATOM 766 C C . GLY A 1 94 ? -15.410 10.922 3.644 1.00 95.12 94 GLY A C 1
ATOM 767 O O . GLY A 1 94 ? -15.660 11.360 2.520 1.00 95.12 94 GLY A O 1
ATOM 768 N N . SER A 1 95 ? -14.872 9.711 3.823 1.00 93.81 95 SER A N 1
ATOM 769 C CA . SER A 1 95 ? -14.667 8.778 2.711 1.00 93.81 95 SER A CA 1
ATOM 770 C C . SER A 1 95 ? -15.999 8.184 2.249 1.00 93.81 95 SER A C 1
ATOM 772 O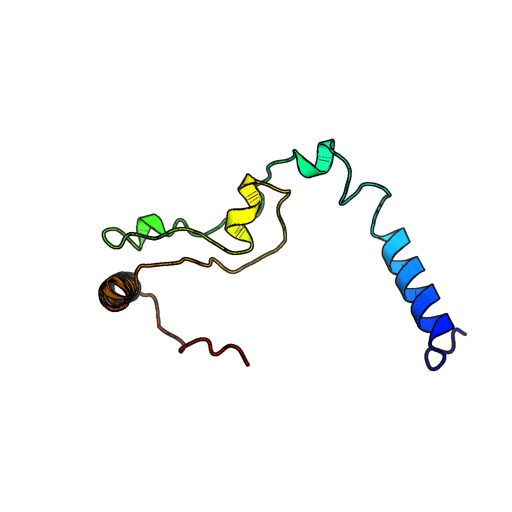 O . SER A 1 95 ? -16.926 8.002 3.035 1.00 93.81 95 SER A O 1
ATOM 774 N N . ARG A 1 96 ? -16.089 7.832 0.963 1.00 94.19 96 ARG A N 1
ATOM 775 C CA . ARG A 1 96 ? -17.276 7.199 0.373 1.00 94.19 96 ARG A CA 1
ATOM 776 C C . ARG A 1 96 ? -16.933 5.816 -0.165 1.00 94.19 96 ARG A C 1
ATOM 778 O O . ARG A 1 96 ? -16.045 5.688 -1.005 1.00 94.19 96 ARG A O 1
ATOM 785 N N . ARG A 1 97 ? -17.690 4.795 0.246 1.00 92.62 97 ARG A N 1
ATOM 786 C CA . ARG A 1 97 ? -17.610 3.452 -0.343 1.00 92.62 97 ARG A CA 1
ATOM 787 C C . ARG A 1 97 ? -18.172 3.476 -1.768 1.00 92.62 97 ARG A C 1
ATOM 789 O O . ARG A 1 97 ? -19.316 3.875 -1.980 1.00 92.62 97 ARG A O 1
ATOM 796 N N . THR A 1 98 ? -17.364 3.070 -2.745 1.00 92.12 98 THR A N 1
ATOM 797 C CA . THR A 1 98 ? -17.748 3.029 -4.169 1.00 92.12 98 THR A CA 1
ATOM 798 C C . THR A 1 98 ? -18.273 1.663 -4.607 1.00 92.12 98 THR A C 1
ATOM 800 O O . THR A 1 98 ? -19.056 1.593 -5.549 1.00 92.12 98 THR A O 1
ATOM 803 N N . GLY A 1 99 ? -17.896 0.591 -3.910 1.00 87.75 99 GLY A N 1
ATOM 804 C CA . GLY A 1 99 ? -1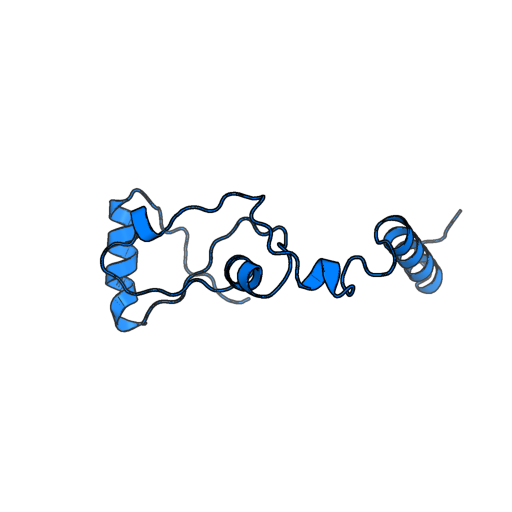8.347 -0.772 -4.174 1.00 87.75 99 GLY A CA 1
ATOM 805 C C . GLY A 1 99 ? -17.422 -1.801 -3.532 1.00 87.75 99 GLY A C 1
ATOM 806 O O . GLY A 1 99 ? -16.452 -1.443 -2.862 1.00 87.75 99 GLY A O 1
ATOM 807 N N . GLU A 1 100 ? -17.733 -3.077 -3.726 1.00 86.31 100 GLU A N 1
ATOM 808 C CA . GLU A 1 100 ? -16.769 -4.154 -3.507 1.00 86.31 100 GLU A CA 1
ATOM 809 C C . GLU A 1 100 ? -15.968 -4.362 -4.787 1.00 86.31 100 GLU A C 1
ATOM 811 O O . GLU A 1 100 ? -16.532 -4.423 -5.880 1.00 86.31 100 GLU A O 1
ATOM 816 N N . LEU A 1 101 ? -14.646 -4.449 -4.653 1.00 75.75 101 LEU A N 1
ATOM 817 C CA . LEU A 1 101 ? -13.798 -4.859 -5.760 1.00 75.75 101 LEU A CA 1
ATOM 818 C C . LEU A 1 101 ? -13.955 -6.372 -5.923 1.00 75.75 101 LEU A C 1
ATOM 820 O O . LEU A 1 101 ? -13.472 -7.145 -5.099 1.00 75.75 101 LEU A O 1
ATOM 824 N N . SER A 1 102 ? -14.634 -6.800 -6.982 1.00 72.81 102 SER A N 1
ATOM 825 C CA . SER A 1 102 ? -14.556 -8.181 -7.445 1.00 72.81 102 SER A CA 1
ATOM 826 C C . SER A 1 102 ? -13.283 -8.351 -8.267 1.00 72.81 102 SER A C 1
ATOM 828 O O . SER A 1 102 ? -13.023 -7.551 -9.170 1.00 72.81 102 SER A O 1
ATOM 830 N N . ILE A 1 103 ? -12.512 -9.406 -8.010 1.00 61.81 103 ILE A N 1
ATOM 831 C CA . ILE A 1 103 ? -11.565 -9.886 -9.019 1.00 61.81 103 ILE A CA 1
ATOM 832 C C . ILE A 1 103 ? -12.421 -10.444 -10.163 1.00 61.81 103 ILE A C 1
ATOM 834 O O . ILE A 1 103 ? -13.236 -11.335 -9.927 1.00 61.81 103 ILE A O 1
ATOM 838 N N . GLY A 1 104 ? -12.310 -9.832 -11.344 1.00 47.06 104 GLY A N 1
ATOM 839 C CA . GLY A 1 104 ? -13.007 -10.264 -12.560 1.00 47.06 104 GLY A CA 1
ATOM 840 C C . GLY A 1 104 ? -12.433 -11.542 -13.150 1.00 47.06 104 GLY A C 1
ATOM 841 O O . GLY A 1 104 ? -11.221 -11.789 -12.951 1.00 47.06 104 GLY A O 1
#

pLDDT: mean 87.84, std 8.79, range [47.06, 97.31]

Secondary structure (DSSP, 8-state):
---TTSHHHHHHHHHHHHHHHS-TTTTT-HHHHH-----S----GGGT-SSS-EEEEHHHHHTTTSPPP-----EEEE-GGGHHHHHHHHHHTT----------

Sequence (104 aa):
MLNLKLPEQRRKLYIEIALRRCRPGSGSSQEFLKKRTWNHPVTNIKTIIQKTLFVVVGGIATRLYMPERMTDDLDILVLTQDADNLYRELEQSGSRRTGELSIG

Radius of gyration: 20.5 Å; chains: 1; bounding box: 41×22×60 Å

Foldseek 3Di:
DQDCVDPVSVVVVVVVVCPVVDPVCCAPPPVQFPDQDDPDDDDPCCVQDVDFDKDWDDQVVCSVGGPHDDDHDTDIDGDPVCVVVSVVSCVVVVHDDPDDDDPD